Protein AF-D2TXE6-F1 (afdb_monomer)

Radius of gyration: 27.49 Å; Cα contacts (8 Å, |Δi|>4): 160; chains: 1; bounding box: 64×37×92 Å

Secondary structure (DSSP, 8-state):
--TTS---HHHHHHHHHHHHHHT-S----EEEETTEEE-GGGTT--EEEEEEEEEEE-TTS-EEEEEEEEEEEETTT--BHHHHHHT--S-HHHHHHHH---EEE------------------------

Organism: NCBI:txid638

Foldseek 3Di:
DPPVPDDPVVVVVQVVQLCLLQVHPDFDWDDPDPPDTDGVSSPPGDKDWDWAKEWEADPVRDIDIDIDTDAIHNRPQCAGSVCVVVVHHNDVNVVCVVVGDHHYHYPDPPPPPPPPPPPDDPDDDDDDD

Structure (mmCIF, N/CA/C/O backbone):
data_AF-D2TXE6-F1
#
_entry.id   AF-D2TXE6-F1
#
loop_
_atom_site.group_PDB
_atom_site.id
_atom_site.type_symbol
_atom_site.label_atom_id
_atom_site.label_alt_id
_atom_site.label_comp_id
_atom_site.label_asym_id
_atom_site.label_entity_id
_atom_site.label_seq_id
_atom_site.pdbx_PDB_ins_code
_atom_site.Cartn_x
_atom_site.Cartn_y
_atom_site.Cartn_z
_atom_site.occupancy
_atom_site.B_iso_or_equiv
_atom_site.auth_seq_id
_atom_site.auth_comp_id
_atom_site.auth_asym_id
_atom_site.auth_atom_id
_atom_site.pdbx_PDB_model_num
ATOM 1 N N . LYS A 1 1 ? 6.270 17.590 -1.741 1.00 46.28 1 LYS A N 1
ATOM 2 C CA . LYS A 1 1 ? 5.898 18.580 -2.785 1.00 46.28 1 LYS A CA 1
ATOM 3 C C . LYS A 1 1 ? 6.400 18.072 -4.133 1.00 46.28 1 LYS A C 1
ATOM 5 O O . LYS A 1 1 ? 7.386 17.342 -4.132 1.00 46.28 1 LYS A O 1
ATOM 10 N N . LYS A 1 2 ? 5.720 18.373 -5.245 1.00 52.47 2 LYS A N 1
ATOM 11 C CA . LYS A 1 2 ? 6.262 18.125 -6.595 1.00 52.47 2 LYS A CA 1
ATOM 12 C C . LYS A 1 2 ? 7.396 19.124 -6.889 1.00 52.47 2 LYS A C 1
ATOM 14 O O . LYS A 1 2 ? 7.590 20.065 -6.120 1.00 52.47 2 LYS A O 1
ATOM 19 N N . LYS A 1 3 ? 8.153 18.919 -7.978 1.00 54.47 3 LYS A N 1
ATOM 20 C CA . LYS A 1 3 ? 9.256 19.817 -8.391 1.00 54.47 3 LYS A CA 1
ATOM 21 C C . LYS A 1 3 ? 8.806 21.270 -8.637 1.00 54.47 3 LYS A C 1
ATOM 23 O O . LYS A 1 3 ? 9.642 22.158 -8.584 1.00 54.47 3 LYS A O 1
ATOM 28 N N . ASP A 1 4 ? 7.510 21.502 -8.848 1.00 65.50 4 ASP A N 1
ATOM 29 C CA . ASP A 1 4 ? 6.887 22.822 -9.045 1.00 65.50 4 ASP A CA 1
ATOM 30 C C . ASP A 1 4 ? 6.372 23.477 -7.743 1.00 65.50 4 ASP A C 1
ATOM 32 O O . ASP A 1 4 ? 5.754 24.535 -7.780 1.00 65.50 4 ASP A O 1
ATOM 36 N N . GLY A 1 5 ? 6.573 22.846 -6.580 1.00 57.25 5 GLY A N 1
ATOM 37 C CA . GLY A 1 5 ? 6.060 23.339 -5.299 1.00 57.25 5 GLY A CA 1
ATOM 38 C C . GLY A 1 5 ? 4.599 22.982 -4.995 1.00 57.25 5 GLY A C 1
ATOM 39 O O . GLY A 1 5 ? 4.180 23.144 -3.846 1.00 57.25 5 GLY A O 1
ATOM 40 N N . SER A 1 6 ? 3.851 22.413 -5.945 1.00 63.50 6 SER A N 1
ATOM 41 C CA . SER A 1 6 ? 2.470 21.976 -5.740 1.00 63.50 6 SER A CA 1
ATOM 42 C C . SER A 1 6 ? 2.381 20.766 -4.791 1.00 63.50 6 SER A C 1
ATOM 44 O O . SER A 1 6 ? 3.321 19.950 -4.677 1.00 63.50 6 SER A O 1
ATOM 46 N N . PRO A 1 7 ? 1.260 20.628 -4.058 1.00 63.62 7 PRO A N 1
ATOM 47 C CA . PRO A 1 7 ? 0.998 19.454 -3.241 1.00 63.62 7 PRO A CA 1
ATOM 48 C C . PRO A 1 7 ? 1.055 18.187 -4.099 1.00 63.62 7 PRO A C 1
ATOM 50 O O . PRO A 1 7 ? 0.485 18.111 -5.189 1.00 63.62 7 PRO A O 1
ATOM 53 N N . ASN A 1 8 ? 1.746 17.155 -3.608 1.00 74.69 8 ASN A N 1
ATOM 54 C CA . ASN A 1 8 ? 1.697 15.854 -4.264 1.00 74.69 8 ASN A CA 1
ATOM 55 C C . ASN A 1 8 ? 0.359 15.192 -3.916 1.00 74.69 8 ASN A C 1
ATOM 57 O O . ASN A 1 8 ? 0.295 14.404 -2.976 1.00 74.69 8 ASN A O 1
ATOM 61 N N . GLN A 1 9 ? -0.693 15.541 -4.661 1.00 74.81 9 GLN A N 1
ATOM 62 C CA . GLN A 1 9 ? -2.053 15.055 -4.423 1.00 74.81 9 GLN A CA 1
ATOM 63 C C . GLN A 1 9 ? -2.121 13.524 -4.383 1.00 74.81 9 GLN A C 1
ATOM 65 O O . GLN A 1 9 ? -2.844 12.963 -3.570 1.00 74.81 9 GLN A O 1
ATOM 70 N N . TYR A 1 10 ? -1.306 12.847 -5.199 1.00 74.81 10 TYR A N 1
ATOM 71 C CA . TYR A 1 10 ? -1.195 11.390 -5.172 1.00 74.81 10 TYR A CA 1
ATOM 72 C C . TYR A 1 10 ? -0.706 10.879 -3.811 1.00 74.81 10 TYR A C 1
ATOM 74 O O . TYR A 1 10 ? -1.321 10.001 -3.214 1.00 74.81 10 TYR A O 1
ATOM 82 N N . GLY A 1 11 ? 0.370 11.475 -3.289 1.00 78.12 11 GLY A N 1
ATOM 83 C CA . GLY A 1 11 ? 0.906 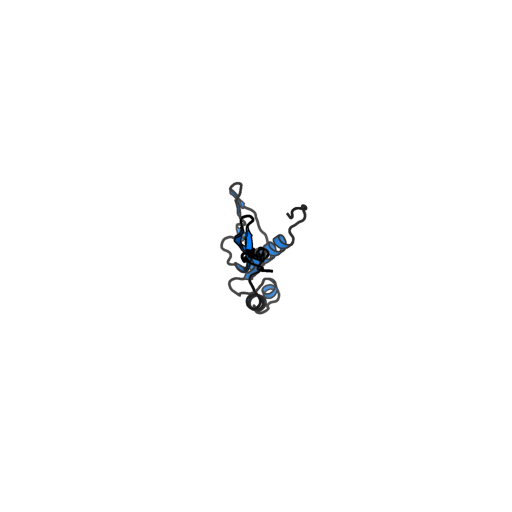11.132 -1.973 1.00 78.12 11 GLY A CA 1
ATOM 84 C C . GLY A 1 11 ? -0.069 11.446 -0.836 1.00 78.12 11 GLY A C 1
ATOM 85 O O . GLY A 1 11 ? -0.227 10.631 0.064 1.00 78.12 11 GLY A O 1
ATOM 86 N N . ILE A 1 12 ? -0.762 12.586 -0.899 1.00 82.56 12 ILE A N 1
ATOM 87 C CA . ILE A 1 12 ? -1.765 12.979 0.105 1.00 82.56 12 ILE A CA 1
ATOM 88 C C . ILE A 1 12 ? -2.934 11.988 0.116 1.00 82.56 12 ILE A C 1
ATOM 90 O O . ILE A 1 12 ? -3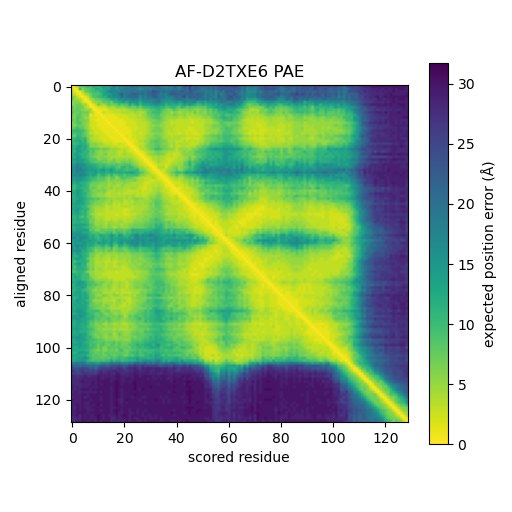.294 11.474 1.173 1.00 82.56 12 ILE A O 1
ATOM 94 N N . ASN A 1 13 ? -3.474 11.654 -1.059 1.00 83.19 13 ASN A N 1
ATOM 95 C CA . ASN A 1 13 ? -4.564 10.687 -1.181 1.00 83.19 13 ASN A CA 1
ATOM 96 C C . ASN A 1 13 ? -4.148 9.303 -0.656 1.00 83.19 13 ASN A C 1
ATOM 98 O O . ASN A 1 13 ? -4.937 8.640 0.014 1.00 83.19 13 ASN A O 1
ATOM 102 N N . MET A 1 14 ? -2.902 8.886 -0.906 1.00 84.62 14 MET A N 1
ATOM 103 C CA . MET A 1 14 ? -2.366 7.626 -0.385 1.00 84.62 14 MET A CA 1
ATOM 104 C C . MET A 1 14 ? -2.295 7.624 1.146 1.00 84.62 14 MET A C 1
ATOM 106 O O . MET A 1 14 ? -2.704 6.656 1.782 1.00 84.62 14 MET A O 1
ATOM 110 N N . ILE A 1 15 ? -1.814 8.716 1.747 1.00 86.12 15 ILE A N 1
ATOM 111 C CA . ILE A 1 15 ? -1.751 8.858 3.206 1.00 86.12 15 ILE A CA 1
ATOM 112 C C . ILE A 1 15 ? -3.158 8.775 3.805 1.00 86.12 15 ILE A C 1
ATOM 114 O O . ILE A 1 15 ? -3.363 8.018 4.749 1.00 86.12 15 ILE A O 1
ATOM 118 N N . HIS A 1 16 ? -4.142 9.466 3.224 1.00 86.06 16 HIS A N 1
ATOM 119 C CA . HIS A 1 16 ? -5.535 9.390 3.678 1.00 86.06 16 HIS A CA 1
ATOM 120 C C . HIS A 1 16 ? -6.116 7.975 3.560 1.00 86.06 16 HIS A C 1
ATOM 122 O O . HIS A 1 16 ? -6.801 7.510 4.470 1.00 86.06 16 HIS A O 1
ATOM 128 N N . ALA A 1 17 ? -5.818 7.260 2.474 1.00 85.62 17 ALA A N 1
ATOM 129 C CA . ALA A 1 17 ? -6.261 5.881 2.308 1.00 85.62 17 ALA A CA 1
ATOM 130 C C . ALA A 1 17 ? -5.645 4.961 3.376 1.00 85.62 17 ALA A C 1
ATOM 132 O O . ALA A 1 17 ? -6.340 4.128 3.953 1.00 85.62 17 ALA A O 1
ATOM 133 N N . ILE A 1 18 ? -4.351 5.123 3.674 1.00 87.50 18 ILE A N 1
ATOM 134 C CA . ILE A 1 18 ? -3.657 4.392 4.746 1.00 87.50 18 ILE A CA 1
ATOM 135 C C . ILE A 1 18 ? -4.272 4.714 6.114 1.00 87.50 18 ILE A C 1
ATOM 137 O O . ILE A 1 18 ? -4.573 3.791 6.867 1.00 87.50 18 ILE A O 1
ATOM 141 N N . MET A 1 19 ? -4.508 5.994 6.408 1.00 89.19 19 MET A N 1
ATOM 142 C CA . MET A 1 19 ? -5.169 6.456 7.631 1.00 89.19 19 MET A CA 1
ATOM 143 C C . MET A 1 19 ? -6.546 5.813 7.809 1.00 89.19 19 MET A C 1
ATOM 145 O O . MET A 1 19 ? -6.816 5.230 8.855 1.00 89.19 19 MET A O 1
ATOM 149 N N . GLY A 1 20 ? -7.387 5.832 6.772 1.00 85.25 20 GLY A N 1
ATOM 150 C CA . GLY A 1 20 ? -8.710 5.210 6.829 1.00 85.25 20 GLY A CA 1
ATOM 151 C C . GLY A 1 20 ? -8.658 3.684 6.958 1.00 85.25 20 GLY A C 1
ATOM 152 O O . GLY A 1 20 ? -9.460 3.099 7.684 1.00 85.25 20 GLY A O 1
ATOM 153 N N . CYS A 1 21 ? -7.689 3.018 6.319 1.00 86.12 21 CYS A N 1
ATOM 154 C CA . CYS A 1 21 ? -7.492 1.573 6.492 1.00 86.12 21 CYS A CA 1
ATOM 155 C C . CYS A 1 21 ? -7.000 1.215 7.904 1.00 86.12 21 CYS A C 1
ATOM 157 O O . CYS A 1 21 ? -7.330 0.146 8.416 1.00 86.12 21 CYS A O 1
ATOM 159 N N . ALA A 1 22 ? -6.223 2.101 8.530 1.00 86.31 22 ALA A N 1
ATOM 160 C CA . ALA A 1 22 ? -5.701 1.954 9.887 1.00 86.31 22 ALA A CA 1
ATOM 161 C C . ALA A 1 22 ? -6.670 2.419 10.986 1.00 86.31 22 ALA A C 1
ATOM 163 O O . ALA A 1 22 ? -6.360 2.237 12.166 1.00 86.31 22 ALA A O 1
ATOM 164 N N . ASP A 1 23 ? -7.810 3.000 10.598 1.00 84.69 23 ASP A N 1
ATOM 165 C CA . ASP A 1 23 ? -8.788 3.627 11.491 1.00 84.69 23 ASP A CA 1
ATOM 166 C C . ASP A 1 23 ? -8.188 4.781 12.318 1.00 84.69 23 ASP A C 1
ATOM 168 O O . ASP A 1 23 ? -8.384 4.904 13.524 1.00 84.69 23 ASP A O 1
ATOM 172 N N . VAL A 1 24 ? -7.379 5.612 11.655 1.00 85.81 24 VAL A N 1
ATOM 173 C CA . VAL A 1 24 ? -6.678 6.756 12.247 1.00 85.81 24 VAL A CA 1
ATOM 174 C C . VAL A 1 24 ? -7.248 8.047 11.666 1.00 85.81 24 VAL A C 1
ATOM 176 O O . VAL A 1 24 ? -7.074 8.329 10.486 1.00 85.81 24 VAL A O 1
ATOM 179 N N . GLY A 1 25 ? -7.913 8.854 12.495 1.00 80.75 25 GLY A N 1
ATOM 180 C CA . GLY A 1 25 ? -8.506 10.128 12.063 1.00 80.75 25 GLY A CA 1
ATOM 181 C C . GLY A 1 25 ? -7.498 11.271 11.899 1.00 80.75 25 GLY A C 1
ATOM 182 O O . GLY A 1 25 ? -7.727 12.191 11.119 1.00 80.75 25 GLY A O 1
ATOM 183 N N . GLN A 1 26 ? -6.366 11.210 12.602 1.00 83.88 26 GLN A N 1
ATOM 184 C CA . GLN A 1 26 ? -5.346 12.256 12.595 1.00 83.88 26 GLN A CA 1
ATOM 185 C C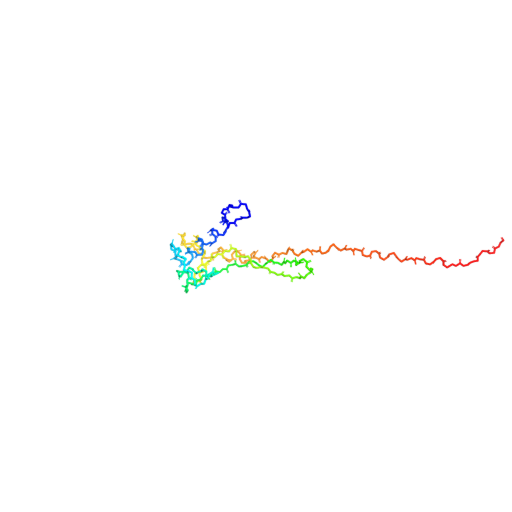 . GLN A 1 26 ? -3.954 11.642 12.741 1.00 83.88 26 GLN A C 1
ATOM 187 O O . GLN A 1 26 ? -3.754 10.736 13.545 1.00 83.88 26 GLN A O 1
ATOM 192 N N . LEU A 1 27 ? -2.989 12.152 11.974 1.00 83.00 27 LEU A N 1
ATOM 193 C CA . LEU A 1 27 ? -1.579 11.801 12.128 1.00 83.00 27 LEU A CA 1
ATOM 194 C C . LEU A 1 27 ? -0.877 12.876 12.940 1.00 83.00 27 LEU A C 1
ATOM 196 O O . LEU A 1 27 ? -0.986 14.064 12.623 1.00 83.00 27 LEU A O 1
ATOM 200 N N . THR A 1 28 ? -0.105 12.461 13.938 1.00 84.44 28 THR A N 1
ATOM 201 C CA . THR A 1 28 ? 0.918 13.327 14.515 1.00 84.44 28 THR A CA 1
ATOM 202 C C . THR A 1 28 ? 2.275 12.952 13.945 1.00 84.44 28 THR A C 1
ATOM 204 O O . THR A 1 28 ? 2.469 11.890 13.357 1.00 84.44 28 THR A O 1
ATOM 207 N N . THR A 1 29 ? 3.231 13.868 14.047 1.00 84.06 29 THR A N 1
ATOM 208 C CA . THR A 1 29 ? 4.612 13.599 13.658 1.00 84.06 29 THR A CA 1
ATOM 209 C C . THR A 1 29 ? 5.477 13.645 14.899 1.00 84.06 29 THR A C 1
ATOM 211 O O . THR A 1 29 ? 5.626 14.695 15.519 1.00 84.06 29 THR A O 1
ATOM 214 N N . LYS A 1 30 ? 6.088 12.512 15.235 1.00 84.38 30 LYS A N 1
ATOM 215 C CA . LYS A 1 30 ? 7.123 12.423 16.260 1.00 84.38 30 LYS A CA 1
ATOM 216 C C . LYS A 1 30 ? 8.474 12.262 15.579 1.00 84.38 30 LYS A C 1
ATOM 218 O O . LYS A 1 30 ? 8.693 11.327 14.813 1.00 84.38 30 LYS A O 1
ATOM 223 N N . MET A 1 31 ? 9.382 13.190 15.845 1.00 85.81 31 MET A N 1
ATOM 224 C CA . MET A 1 31 ? 10.763 13.094 15.385 1.00 85.81 31 MET A CA 1
ATOM 225 C C . MET A 1 31 ? 11.512 12.106 16.286 1.00 85.81 31 MET A C 1
ATOM 227 O O . MET A 1 31 ? 11.557 12.303 17.498 1.00 85.81 31 MET A O 1
ATOM 231 N N . ILE A 1 32 ? 12.058 11.033 15.709 1.00 82.12 32 ILE A N 1
ATOM 232 C CA . ILE A 1 32 ? 12.958 10.113 16.426 1.00 82.12 32 ILE A CA 1
ATOM 233 C C . ILE A 1 32 ? 14.390 10.629 16.317 1.00 82.12 32 ILE A C 1
ATOM 235 O O . ILE A 1 32 ? 15.083 10.710 17.319 1.00 82.12 32 ILE A O 1
ATOM 239 N N . ASN A 1 33 ? 14.792 11.025 15.106 1.00 83.25 33 ASN A N 1
ATOM 240 C CA . ASN A 1 33 ? 16.101 11.584 14.771 1.00 83.25 33 ASN A CA 1
ATOM 241 C C . ASN A 1 33 ? 15.915 12.714 13.745 1.00 83.25 33 ASN A C 1
ATOM 243 O O . ASN A 1 33 ? 14.859 12.797 13.120 1.00 83.25 33 ASN A O 1
ATOM 247 N N . ALA A 1 34 ? 16.951 13.521 13.490 1.00 78.69 34 ALA A N 1
ATOM 248 C CA . ALA A 1 34 ? 16.900 14.661 12.557 1.00 78.69 34 ALA A CA 1
ATOM 249 C C . ALA A 1 34 ? 16.411 14.322 11.128 1.00 78.69 34 ALA A C 1
ATOM 251 O O . ALA A 1 34 ? 15.956 15.202 10.408 1.00 78.69 34 ALA A O 1
ATOM 252 N N . HIS A 1 35 ? 16.483 13.051 10.724 1.00 78.38 35 HIS A N 1
ATOM 253 C CA . HIS A 1 35 ? 16.068 12.573 9.400 1.00 78.38 35 HIS A CA 1
ATOM 254 C C . HIS A 1 35 ? 14.907 11.571 9.451 1.00 78.38 35 HIS A C 1
ATOM 256 O O . HIS A 1 35 ? 14.523 11.015 8.423 1.00 78.38 35 HIS A O 1
ATOM 262 N N . THR A 1 36 ? 14.362 11.286 10.636 1.00 78.81 36 THR A N 1
ATOM 263 C CA . THR A 1 36 ? 13.372 10.222 10.818 1.00 78.81 36 THR A CA 1
ATOM 264 C C . THR A 1 36 ? 12.197 10.733 11.623 1.00 78.81 36 THR A C 1
ATOM 266 O O . THR A 1 36 ? 12.275 10.950 12.833 1.00 78.81 36 THR A O 1
ATOM 269 N N . HIS A 1 37 ? 11.085 10.871 10.919 1.00 82.12 37 HIS A N 1
ATOM 270 C CA . HIS A 1 37 ? 9.792 11.220 11.468 1.00 82.12 37 HIS A CA 1
ATOM 271 C C . HIS A 1 37 ? 8.905 9.983 11.427 1.00 82.12 37 HIS A C 1
ATOM 273 O O . HIS A 1 37 ? 8.864 9.283 10.416 1.00 82.12 37 HIS A O 1
ATOM 279 N N . ILE A 1 38 ? 8.200 9.718 12.520 1.00 85.06 38 ILE A N 1
ATOM 280 C CA . ILE A 1 38 ? 7.206 8.651 12.593 1.00 85.06 38 ILE A CA 1
ATOM 281 C C . ILE A 1 38 ? 5.832 9.236 12.885 1.00 85.06 38 ILE A C 1
ATOM 283 O O . ILE A 1 38 ? 5.715 10.250 13.574 1.00 85.06 38 ILE A O 1
ATOM 287 N N . ALA A 1 39 ? 4.801 8.553 12.399 1.00 86.19 39 ALA A N 1
ATOM 288 C CA . ALA A 1 39 ? 3.442 8.739 12.877 1.00 86.19 39 ALA A CA 1
ATOM 289 C C . ALA A 1 39 ? 3.146 7.640 13.909 1.00 86.19 39 ALA A C 1
ATOM 291 O O . ALA A 1 39 ? 2.952 6.481 13.519 1.00 86.19 39 ALA A O 1
ATOM 292 N N . PRO A 1 40 ? 3.180 7.946 15.218 1.00 84.12 40 PRO A N 1
ATOM 293 C CA . PRO A 1 40 ? 3.003 6.933 16.252 1.00 84.12 40 PRO A CA 1
ATOM 294 C C . PRO A 1 40 ? 1.649 6.218 16.140 1.00 84.12 40 PRO A C 1
ATOM 296 O O . PRO A 1 40 ? 1.577 5.026 16.420 1.00 84.12 40 PRO A O 1
ATOM 299 N N . GLU A 1 41 ? 0.609 6.881 15.634 1.00 86.81 41 GLU A N 1
ATOM 300 C CA . GLU A 1 41 ? -0.742 6.324 15.474 1.00 86.81 41 GLU A CA 1
ATOM 301 C C . GLU A 1 41 ? -0.820 5.190 14.444 1.00 86.81 41 GLU A C 1
ATOM 303 O O . GLU A 1 41 ? -1.687 4.319 14.539 1.00 86.81 41 GLU A O 1
ATOM 308 N N . LEU A 1 42 ? 0.090 5.182 13.466 1.00 84.56 42 LEU A N 1
ATOM 309 C CA . LEU A 1 42 ? 0.204 4.104 12.481 1.00 84.56 42 LEU A CA 1
ATOM 310 C C . LEU A 1 42 ? 1.092 2.957 12.975 1.00 84.56 42 LEU A C 1
ATOM 312 O O . LEU A 1 42 ? 1.123 1.888 12.363 1.00 84.56 42 LEU A O 1
ATOM 316 N N . THR A 1 43 ? 1.803 3.146 14.088 1.00 83.19 43 THR A N 1
ATOM 317 C CA . THR A 1 43 ? 2.649 2.098 14.666 1.00 83.19 43 THR A CA 1
ATOM 318 C C . THR A 1 43 ? 1.768 0.956 15.167 1.00 83.19 43 THR A C 1
ATOM 320 O O . THR A 1 43 ? 0.730 1.181 15.784 1.00 83.19 43 THR A O 1
ATOM 323 N N . ASN A 1 44 ? 2.173 -0.286 14.894 1.00 83.88 44 ASN A N 1
ATOM 324 C CA . ASN A 1 44 ? 1.416 -1.504 15.214 1.00 83.88 44 ASN A CA 1
ATOM 325 C C . ASN A 1 44 ? 0.044 -1.639 14.522 1.00 83.88 44 ASN A C 1
ATOM 327 O O . ASN A 1 44 ? -0.702 -2.573 14.827 1.00 83.88 44 ASN A O 1
ATOM 331 N N . LYS A 1 45 ? -0.300 -0.775 13.557 1.00 86.75 45 LYS A N 1
ATOM 332 C CA . LYS A 1 45 ? -1.494 -0.967 12.724 1.00 86.75 45 LYS A CA 1
ATOM 333 C C . LYS A 1 45 ? -1.186 -1.923 11.576 1.00 86.75 45 LYS A C 1
ATOM 335 O O . LYS A 1 45 ? -0.192 -1.777 10.871 1.00 86.75 45 LYS A O 1
ATOM 340 N N . ARG A 1 46 ? -2.058 -2.915 11.374 1.00 87.31 46 ARG A N 1
ATOM 341 C CA . ARG A 1 46 ? -1.958 -3.846 10.242 1.00 87.31 46 ARG A CA 1
ATOM 342 C C . ARG A 1 46 ? -2.686 -3.269 9.034 1.00 87.31 46 ARG A C 1
ATOM 344 O O . ARG A 1 46 ? -3.913 -3.212 9.021 1.00 87.31 46 ARG A O 1
ATOM 351 N N . ILE A 1 47 ? -1.922 -2.890 8.019 1.00 89.81 47 ILE A N 1
ATOM 352 C CA . ILE A 1 47 ? -2.424 -2.375 6.743 1.00 89.81 47 ILE A CA 1
ATOM 353 C C . ILE A 1 47 ? -1.921 -3.292 5.630 1.00 89.81 47 ILE A C 1
ATOM 355 O O . ILE A 1 47 ? -0.768 -3.720 5.645 1.00 89.81 47 ILE A O 1
ATOM 359 N N . GLY A 1 48 ? -2.790 -3.600 4.675 1.00 90.62 48 GLY A N 1
ATOM 360 C CA . GLY A 1 48 ? -2.422 -4.280 3.444 1.00 90.62 48 GLY A CA 1
ATOM 361 C C . GLY A 1 48 ? -2.114 -3.277 2.338 1.00 90.62 48 GLY A C 1
ATOM 362 O O . GLY A 1 48 ? -2.761 -2.234 2.246 1.00 90.62 48 GLY A O 1
ATOM 363 N N . LEU A 1 49 ? -1.132 -3.587 1.493 1.00 91.56 49 LEU A N 1
ATOM 364 C CA . LEU A 1 49 ? -0.752 -2.760 0.349 1.00 91.56 49 LEU A CA 1
ATOM 365 C C . LEU A 1 49 ? -0.745 -3.601 -0.925 1.00 91.56 49 LEU A C 1
ATOM 367 O O . LEU A 1 49 ? -0.258 -4.731 -0.928 1.00 91.56 49 LEU A O 1
ATOM 371 N N . VAL A 1 50 ? -1.248 -3.026 -2.014 1.00 90.31 50 VAL A N 1
ATOM 372 C CA . VAL A 1 50 ? -1.079 -3.568 -3.366 1.00 90.31 50 VAL A CA 1
ATOM 373 C C . VAL A 1 50 ? 0.062 -2.818 -4.034 1.00 90.31 50 VAL A C 1
ATOM 375 O O . VAL A 1 50 ? 0.001 -1.595 -4.179 1.00 90.31 50 VAL A O 1
ATOM 378 N N . LEU A 1 51 ? 1.095 -3.554 -4.438 1.00 92.00 51 LEU A N 1
ATOM 379 C CA . LEU A 1 51 ? 2.307 -3.010 -5.044 1.00 92.00 51 LEU A CA 1
ATOM 380 C C . LEU A 1 51 ? 2.397 -3.428 -6.508 1.00 92.00 51 LEU A C 1
ATOM 382 O O . LEU A 1 51 ? 2.197 -4.595 -6.822 1.00 92.00 51 LEU A O 1
ATOM 386 N N . GLN A 1 52 ? 2.754 -2.499 -7.387 1.00 92.38 52 GLN A N 1
ATOM 387 C CA . GLN A 1 52 ? 3.103 -2.791 -8.774 1.00 92.38 52 GLN A CA 1
ATOM 388 C C . GLN A 1 52 ? 4.616 -2.709 -8.940 1.00 92.38 52 GLN A C 1
ATOM 390 O O . GLN A 1 52 ? 5.224 -1.709 -8.555 1.00 92.38 52 GLN A O 1
ATOM 395 N N . LYS A 1 53 ? 5.232 -3.746 -9.509 1.00 92.69 53 LYS A N 1
ATOM 396 C CA . LYS A 1 53 ? 6.655 -3.713 -9.844 1.00 92.69 53 LYS A CA 1
ATOM 397 C C . LYS A 1 53 ? 6.839 -2.984 -11.171 1.00 92.69 53 LYS A C 1
ATOM 399 O O . LYS A 1 53 ? 6.167 -3.288 -12.152 1.00 92.69 53 LYS A O 1
ATOM 404 N N . THR A 1 54 ? 7.777 -2.053 -11.203 1.00 91.25 54 THR A N 1
ATOM 405 C CA . THR A 1 54 ? 8.190 -1.341 -12.411 1.00 91.25 54 THR A CA 1
ATOM 406 C C . THR A 1 54 ? 9.648 -1.686 -12.693 1.00 91.25 54 THR A C 1
ATOM 408 O O . THR A 1 54 ? 10.527 -1.360 -11.894 1.00 91.25 54 THR A O 1
ATOM 411 N N . LEU A 1 55 ? 9.912 -2.374 -13.801 1.00 91.12 55 LEU A N 1
ATOM 412 C CA . LEU A 1 55 ? 11.248 -2.705 -14.293 1.00 91.12 55 LEU A CA 1
ATOM 413 C C . LEU A 1 55 ? 11.822 -1.490 -15.021 1.00 91.12 55 LEU A C 1
ATOM 415 O O . LEU A 1 55 ? 11.153 -0.897 -15.858 1.00 91.12 55 LEU A O 1
ATOM 419 N N . LYS A 1 56 ? 13.055 -1.105 -14.703 1.00 90.25 56 LYS A N 1
ATOM 420 C CA . LYS A 1 56 ? 13.717 0.083 -15.256 1.00 90.25 56 LYS A CA 1
ATOM 421 C C . LYS A 1 56 ? 15.146 -0.252 -15.653 1.00 90.25 56 LYS A C 1
ATOM 423 O O . LYS A 1 56 ? 15.753 -1.170 -15.104 1.00 90.25 56 LYS A O 1
ATOM 428 N N . THR A 1 57 ? 15.713 0.548 -16.546 1.00 88.44 57 THR A N 1
ATOM 429 C CA . THR A 1 57 ? 17.147 0.506 -16.859 1.00 88.44 57 THR A CA 1
ATOM 430 C C . THR A 1 57 ? 17.828 1.702 -16.207 1.00 88.44 57 THR A C 1
ATOM 432 O O . THR A 1 57 ? 17.398 2.845 -16.374 1.00 8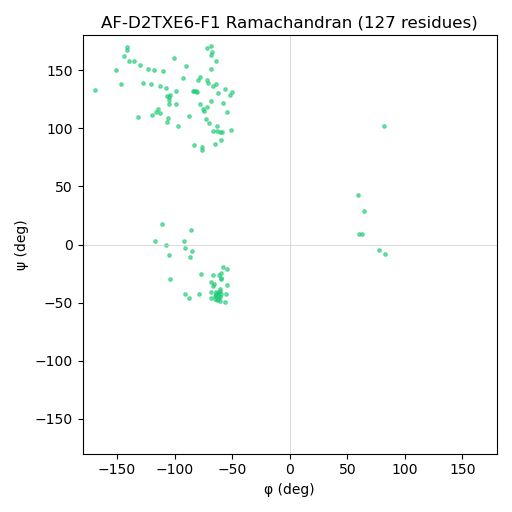8.44 57 THR A O 1
ATOM 435 N N . LYS A 1 58 ? 18.882 1.450 -15.433 1.00 84.06 58 LYS A N 1
ATOM 436 C CA . LYS A 1 58 ? 19.747 2.494 -14.877 1.00 84.06 58 LYS A CA 1
ATOM 437 C C . LYS A 1 58 ? 20.542 3.174 -15.995 1.00 84.06 58 LYS A C 1
ATOM 439 O O . LYS A 1 58 ? 20.711 2.635 -17.084 1.00 84.06 58 LYS A O 1
ATOM 444 N N . THR A 1 59 ? 21.095 4.347 -15.703 1.00 80.44 59 THR A N 1
ATOM 445 C CA . THR A 1 59 ? 21.960 5.090 -16.637 1.00 80.44 59 THR A CA 1
ATOM 446 C C . THR A 1 59 ? 23.210 4.313 -17.056 1.00 80.44 59 THR A C 1
ATOM 448 O O . THR A 1 59 ? 23.720 4.539 -18.144 1.00 80.44 59 THR A O 1
ATOM 451 N N . ASN A 1 60 ? 23.668 3.363 -16.235 1.00 82.06 60 ASN A N 1
ATOM 452 C CA . ASN A 1 60 ? 24.785 2.463 -16.534 1.00 82.06 60 ASN A CA 1
ATOM 453 C C . ASN A 1 60 ? 24.377 1.201 -17.327 1.00 82.06 60 ASN A C 1
ATOM 455 O O . ASN A 1 60 ? 25.140 0.241 -17.369 1.00 82.06 60 ASN A O 1
ATOM 459 N N . GLY A 1 61 ? 23.162 1.156 -17.883 1.00 78.94 61 GLY A N 1
ATOM 460 C CA . GLY A 1 61 ? 22.652 0.016 -18.651 1.00 78.94 61 GLY A CA 1
ATOM 461 C C . GLY A 1 61 ? 22.179 -1.175 -17.810 1.00 78.94 61 GLY A C 1
ATOM 462 O O . GLY A 1 61 ? 21.623 -2.118 -18.361 1.00 78.94 61 GLY A O 1
ATOM 463 N N . GLN A 1 62 ? 22.342 -1.143 -16.483 1.00 83.69 62 GLN A N 1
ATOM 464 C CA . GLN A 1 62 ? 21.921 -2.243 -15.614 1.00 83.69 62 GLN A CA 1
ATOM 465 C C . GLN A 1 62 ? 20.412 -2.245 -15.371 1.00 83.69 62 GLN A C 1
ATOM 467 O O . GLN A 1 62 ? 19.787 -1.197 -15.184 1.00 83.69 62 GLN A O 1
ATOM 472 N N . ASN A 1 63 ? 19.835 -3.439 -15.279 1.00 87.31 63 ASN A N 1
ATOM 473 C CA . ASN A 1 63 ? 18.435 -3.603 -14.908 1.00 87.31 63 ASN A CA 1
ATOM 474 C C . ASN A 1 63 ? 18.227 -3.271 -13.422 1.00 87.31 63 ASN A C 1
ATOM 476 O O . ASN A 1 63 ? 19.023 -3.627 -12.554 1.00 87.31 63 ASN A O 1
ATOM 480 N N . THR A 1 64 ? 17.132 -2.585 -13.122 1.00 91.56 64 THR A N 1
ATOM 481 C CA . THR A 1 64 ? 16.677 -2.275 -11.766 1.00 91.56 64 THR A CA 1
ATOM 482 C C . THR A 1 64 ? 15.160 -2.388 -11.703 1.00 91.56 64 THR A C 1
ATOM 484 O O . THR A 1 64 ? 14.492 -2.510 -12.728 1.00 91.56 64 THR A O 1
ATOM 487 N N . TYR A 1 65 ? 14.591 -2.343 -10.506 1.00 91.31 65 TYR A N 1
ATOM 488 C CA . TYR A 1 65 ? 13.145 -2.270 -10.337 1.00 91.31 65 TYR A CA 1
ATOM 489 C C . TYR A 1 65 ? 12.773 -1.303 -9.212 1.00 91.31 65 TYR A C 1
ATOM 491 O O . TYR A 1 65 ? 13.589 -1.011 -8.338 1.00 91.31 65 TYR A O 1
ATOM 499 N N . SER A 1 66 ? 11.545 -0.797 -9.252 1.00 89.75 66 SER A N 1
ATOM 500 C CA . SER A 1 66 ? 10.908 -0.052 -8.165 1.00 89.75 66 SER A CA 1
ATOM 501 C C . SER A 1 66 ? 9.521 -0.621 -7.889 1.00 89.75 66 SER A C 1
ATOM 503 O O . SER A 1 66 ? 8.907 -1.193 -8.785 1.00 89.75 66 SER A O 1
ATOM 505 N N . PHE A 1 67 ? 9.028 -0.457 -6.664 1.00 91.00 67 PHE A N 1
ATOM 506 C CA . PHE A 1 67 ? 7.647 -0.784 -6.321 1.00 91.00 67 PHE A CA 1
ATOM 507 C C . PHE A 1 67 ? 6.841 0.492 -6.145 1.00 91.00 67 PHE A C 1
ATOM 509 O O . PHE A 1 67 ? 7.223 1.373 -5.376 1.00 91.00 67 PHE A O 1
ATOM 516 N N . ASP A 1 68 ? 5.713 0.556 -6.837 1.00 86.62 68 ASP A N 1
ATOM 517 C CA . ASP A 1 68 ? 4.748 1.635 -6.729 1.00 86.62 68 ASP A CA 1
ATOM 518 C C . ASP A 1 68 ? 3.541 1.139 -5.930 1.00 86.62 68 ASP A C 1
ATOM 520 O O . ASP A 1 68 ? 2.926 0.123 -6.266 1.00 86.62 68 ASP A O 1
ATOM 524 N N . ILE A 1 69 ? 3.199 1.843 -4.849 1.00 88.69 69 ILE A N 1
ATOM 525 C CA . ILE A 1 69 ? 1.993 1.545 -4.071 1.00 88.69 69 ILE A CA 1
ATOM 526 C C . ILE A 1 69 ? 0.797 1.981 -4.909 1.00 88.69 69 ILE A C 1
ATOM 528 O O . ILE A 1 69 ? 0.670 3.167 -5.212 1.00 88.69 69 ILE A O 1
ATOM 532 N N . LEU A 1 70 ? -0.070 1.039 -5.276 1.00 86.81 70 LEU A N 1
ATOM 533 C CA . LEU A 1 70 ? -1.294 1.328 -6.019 1.00 86.81 70 LEU A CA 1
ATOM 534 C C . LEU A 1 70 ? -2.479 1.595 -5.098 1.00 86.81 70 LEU A C 1
ATOM 536 O O . LEU A 1 70 ? -3.286 2.471 -5.392 1.00 86.81 70 LEU A O 1
ATOM 540 N N . LEU A 1 71 ? -2.618 0.799 -4.038 1.00 88.81 71 LEU A N 1
ATOM 541 C CA . LEU A 1 71 ? -3.791 0.794 -3.165 1.00 88.81 71 LEU A CA 1
ATOM 542 C C . LEU A 1 71 ? -3.386 0.374 -1.751 1.00 88.81 71 LEU A C 1
ATOM 544 O O . LEU A 1 71 ? -2.498 -0.468 -1.587 1.00 88.81 71 LEU A O 1
ATOM 548 N N . SER A 1 72 ? -4.103 0.880 -0.753 1.00 90.19 72 SER A N 1
ATOM 549 C CA . SER A 1 72 ? -4.106 0.347 0.609 1.00 90.19 72 SER A CA 1
ATOM 550 C C . SER A 1 72 ? -5.450 -0.310 0.932 1.00 90.19 72 SER A C 1
ATOM 552 O O . SER A 1 72 ? -6.495 0.074 0.400 1.00 90.19 72 SER A O 1
ATOM 554 N N . PHE A 1 73 ? -5.415 -1.331 1.786 1.00 90.94 73 PHE A N 1
ATOM 555 C CA . PHE A 1 73 ? -6.590 -2.070 2.235 1.00 90.94 73 PHE A CA 1
ATOM 556 C C . PHE A 1 73 ? -6.470 -2.489 3.700 1.00 90.94 73 PHE A C 1
ATOM 558 O O . PHE A 1 73 ? -5.386 -2.525 4.289 1.00 90.94 73 PHE A O 1
ATOM 565 N N . VAL A 1 74 ? -7.604 -2.829 4.301 1.00 88.75 74 VAL A N 1
ATOM 566 C CA . VAL A 1 74 ? -7.687 -3.321 5.674 1.00 88.75 74 VAL A CA 1
ATOM 567 C C . VAL A 1 74 ? -7.189 -4.761 5.711 1.00 88.75 74 VAL A C 1
ATOM 569 O O . VAL A 1 74 ? -7.804 -5.653 5.134 1.00 88.75 74 VAL A O 1
ATOM 572 N N . ALA A 1 75 ? -6.079 -5.013 6.409 1.00 87.81 75 ALA A N 1
ATOM 573 C CA . ALA A 1 75 ? -5.407 -6.316 6.372 1.00 87.81 75 ALA A CA 1
ATOM 574 C C . ALA A 1 75 ? -6.288 -7.491 6.842 1.00 87.81 75 ALA A C 1
ATOM 576 O O . ALA A 1 75 ? -6.084 -8.616 6.401 1.00 87.81 75 ALA A O 1
ATOM 577 N N . GLN A 1 76 ? -7.251 -7.234 7.732 1.00 86.31 76 GLN A N 1
ATOM 578 C CA . GLN A 1 76 ? -8.131 -8.264 8.294 1.00 86.31 76 GLN A CA 1
ATOM 579 C C . GLN A 1 76 ? -9.259 -8.666 7.337 1.00 86.31 76 GLN A C 1
ATOM 581 O O . GLN A 1 76 ? -9.549 -9.848 7.208 1.00 86.31 76 GLN A O 1
ATOM 586 N N . THR A 1 77 ? -9.884 -7.696 6.662 1.00 87.56 77 THR A N 1
ATOM 587 C CA . THR A 1 77 ? -11.077 -7.934 5.829 1.00 87.56 77 THR A CA 1
ATOM 588 C C . THR A 1 77 ? -10.789 -7.920 4.332 1.00 87.56 77 THR A C 1
ATOM 590 O O . THR A 1 77 ? -11.669 -8.243 3.544 1.00 87.56 77 THR A O 1
ATOM 593 N N . ARG A 1 78 ? -9.573 -7.528 3.924 1.00 87.94 78 ARG A N 1
ATOM 594 C CA . ARG A 1 78 ? -9.166 -7.300 2.523 1.00 87.94 78 ARG A CA 1
ATOM 595 C C . ARG A 1 78 ? -9.974 -6.220 1.794 1.00 87.94 78 ARG A C 1
ATOM 597 O O . ARG A 1 78 ? -9.795 -6.039 0.595 1.00 87.94 78 ARG A O 1
ATOM 604 N N . GLN A 1 79 ? -10.814 -5.473 2.507 1.00 87.94 79 GLN A N 1
ATOM 605 C CA . GLN A 1 79 ? -11.598 -4.380 1.942 1.00 87.94 79 GLN A CA 1
ATOM 606 C C . GLN A 1 79 ? -10.735 -3.132 1.789 1.00 87.94 79 GLN A C 1
ATOM 608 O O . GLN A 1 79 ? -9.925 -2.792 2.659 1.00 87.94 79 GLN A O 1
ATOM 613 N N . THR A 1 80 ? -10.947 -2.406 0.703 1.00 88.31 80 THR A N 1
ATOM 614 C CA . THR A 1 80 ? -10.484 -1.023 0.581 1.00 88.31 80 THR A CA 1
ATOM 615 C C . THR A 1 80 ? -11.248 -0.111 1.544 1.00 88.31 80 THR A C 1
ATOM 617 O O . THR A 1 80 ? -12.305 -0.468 2.069 1.00 88.31 80 THR A O 1
ATOM 620 N N . LEU A 1 81 ? -10.733 1.103 1.761 1.00 84.50 81 LEU A N 1
ATOM 621 C CA . LEU A 1 81 ? -11.440 2.114 2.550 1.00 84.50 81 LEU A CA 1
ATOM 622 C C . LEU A 1 81 ? -12.851 2.381 2.001 1.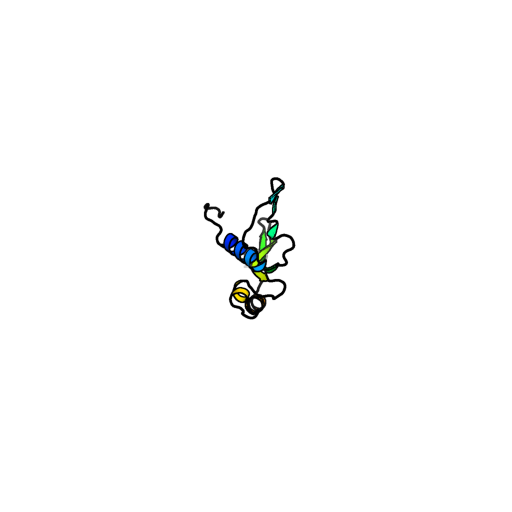00 84.50 81 LEU A C 1
ATOM 624 O O . LEU A 1 81 ? -13.801 2.462 2.771 1.00 84.50 81 LEU A O 1
ATOM 628 N N . GLU A 1 82 ? -12.998 2.475 0.678 1.00 86.38 82 GLU A N 1
ATOM 629 C CA . GLU A 1 82 ? -14.292 2.735 0.044 1.00 86.38 82 GLU A CA 1
ATOM 630 C C . GLU A 1 82 ? -15.291 1.591 0.277 1.00 86.38 82 GLU A C 1
ATOM 632 O O . GLU A 1 82 ? -16.440 1.845 0.636 1.00 86.38 82 GLU A O 1
ATOM 637 N N . GLU A 1 83 ? -14.853 0.336 0.140 1.00 89.25 83 GLU A N 1
ATOM 638 C CA . GLU A 1 83 ? -15.694 -0.837 0.413 1.00 89.25 83 GLU A CA 1
ATOM 639 C C . GLU A 1 83 ? -16.094 -0.914 1.884 1.00 89.25 83 GLU A C 1
ATOM 641 O O . GLU A 1 83 ? -17.262 -1.154 2.181 1.00 89.25 83 GLU A O 1
ATOM 646 N N . LYS A 1 84 ? -15.161 -0.643 2.805 1.00 86.88 84 LYS A N 1
ATOM 647 C CA . LYS A 1 84 ? -15.455 -0.605 4.243 1.00 86.88 84 LYS A CA 1
ATOM 648 C C . LYS A 1 84 ? -16.487 0.476 4.574 1.00 86.88 84 LYS A C 1
ATOM 650 O O . LYS A 1 84 ? -17.417 0.202 5.324 1.00 86.88 84 LYS A O 1
ATOM 655 N N . LEU A 1 85 ? -16.353 1.679 4.007 1.00 85.69 85 LEU A N 1
ATOM 656 C CA . LEU A 1 85 ? -17.294 2.785 4.231 1.00 85.69 85 LEU A CA 1
ATOM 657 C C . LEU A 1 85 ? -18.691 2.496 3.664 1.00 85.69 85 LEU A C 1
ATOM 659 O O . LEU A 1 85 ? -19.684 2.920 4.248 1.00 85.69 85 LEU A O 1
ATOM 663 N N . LYS A 1 86 ? -18.774 1.775 2.540 1.00 88.06 86 LYS A N 1
ATOM 664 C CA . LYS A 1 86 ? -20.038 1.411 1.880 1.00 88.06 86 LYS A CA 1
ATOM 665 C C . LYS A 1 86 ? -20.621 0.071 2.352 1.00 88.06 86 LYS A C 1
ATOM 667 O O . LYS A 1 86 ? -21.688 -0.309 1.882 1.00 88.06 86 LYS A O 1
ATOM 672 N N . GLY A 1 87 ? -19.933 -0.655 3.236 1.00 86.69 87 GLY A N 1
ATOM 673 C CA . GLY A 1 87 ? -20.342 -1.993 3.678 1.00 86.69 87 GLY A CA 1
ATOM 674 C C . GLY A 1 87 ? -20.326 -3.050 2.565 1.00 86.69 87 GLY A C 1
ATOM 675 O O . GLY A 1 87 ? -21.118 -3.986 2.601 1.00 86.69 87 GLY A O 1
ATOM 676 N N . LEU A 1 88 ? -19.460 -2.893 1.560 1.00 90.06 88 LEU A N 1
ATOM 677 C CA . LEU A 1 88 ? -19.369 -3.777 0.394 1.00 90.06 88 LEU A CA 1
ATOM 678 C C . LEU A 1 88 ? -18.378 -4.933 0.620 1.00 90.06 88 LEU A C 1
ATOM 680 O O . LEU A 1 88 ? -17.428 -4.782 1.393 1.00 90.06 88 LEU A O 1
ATOM 684 N N . PRO A 1 89 ? -18.548 -6.081 -0.062 1.00 88.81 89 PRO A N 1
ATOM 685 C CA . PRO A 1 89 ? -17.567 -7.165 -0.031 1.00 88.81 89 PRO A CA 1
ATOM 686 C C . PRO A 1 89 ? -16.214 -6.738 -0.642 1.00 88.81 89 PRO A C 1
ATOM 688 O O . PRO A 1 89 ? -16.175 -5.792 -1.428 1.00 88.81 89 PRO A O 1
ATOM 691 N N . PRO A 1 90 ? -15.102 -7.416 -0.296 1.00 89.00 90 PRO A N 1
ATOM 692 C CA . PRO A 1 90 ? -13.763 -7.099 -0.797 1.00 89.00 90 PRO A CA 1
ATOM 693 C C . PRO A 1 90 ? -13.568 -7.595 -2.239 1.00 89.00 90 PRO A C 1
ATOM 695 O O . PRO A 1 90 ? -12.980 -8.643 -2.469 1.00 89.00 90 PRO A O 1
ATOM 698 N N . GLU A 1 91 ? -14.041 -6.847 -3.230 1.00 90.94 91 GLU A N 1
ATOM 699 C CA . GLU A 1 91 ? -13.906 -7.208 -4.647 1.00 90.94 91 GLU A CA 1
ATOM 700 C C . GLU A 1 91 ? -12.833 -6.395 -5.373 1.00 90.94 91 GLU A C 1
ATOM 702 O O . GLU A 1 91 ? -12.233 -6.867 -6.342 1.00 90.94 91 GLU A O 1
ATOM 707 N N . ILE A 1 92 ? -12.590 -5.153 -4.948 1.00 88.38 92 ILE A N 1
ATOM 708 C CA . ILE A 1 92 ? -11.681 -4.225 -5.630 1.00 88.38 92 ILE A CA 1
ATOM 709 C C . ILE A 1 92 ? -10.257 -4.776 -5.630 1.00 88.38 92 ILE A C 1
ATOM 711 O O . ILE A 1 92 ? -9.572 -4.700 -6.653 1.00 88.38 92 ILE A O 1
ATOM 715 N N . ILE A 1 93 ? -9.814 -5.351 -4.509 1.00 88.94 93 ILE A N 1
ATOM 716 C CA . ILE A 1 93 ? -8.472 -5.926 -4.393 1.00 88.94 93 ILE A CA 1
ATOM 717 C C . ILE A 1 93 ? -8.309 -7.124 -5.320 1.00 88.94 93 ILE A C 1
ATOM 719 O O . ILE A 1 93 ? -7.332 -7.166 -6.066 1.00 88.94 93 ILE A O 1
ATOM 723 N N . ASP A 1 94 ? -9.271 -8.043 -5.346 1.00 87.44 94 ASP A N 1
ATOM 724 C CA . ASP A 1 94 ? -9.178 -9.244 -6.177 1.00 87.44 94 ASP A CA 1
ATOM 725 C C . ASP A 1 94 ? -9.264 -8.897 -7.673 1.00 87.44 94 ASP A C 1
ATOM 727 O O . ASP A 1 94 ? -8.447 -9.364 -8.472 1.00 87.44 94 ASP A O 1
ATOM 731 N N . LYS A 1 95 ? -10.148 -7.962 -8.056 1.00 89.31 95 LYS A N 1
ATOM 732 C CA . LYS A 1 95 ? -10.205 -7.410 -9.423 1.00 89.31 95 LYS A CA 1
ATOM 733 C C . LYS A 1 95 ? -8.900 -6.725 -9.816 1.00 89.31 95 LYS A C 1
ATOM 735 O O . LYS A 1 95 ? -8.467 -6.834 -10.966 1.00 89.31 95 LYS A O 1
ATOM 740 N N . LYS A 1 96 ? -8.271 -5.991 -8.891 1.00 88.69 96 LYS A N 1
ATOM 741 C CA . LYS A 1 96 ? -6.991 -5.333 -9.160 1.00 88.69 96 LYS A CA 1
ATOM 742 C C . LYS A 1 96 ? -5.883 -6.359 -9.325 1.00 88.69 96 LYS A C 1
ATOM 744 O O . LYS A 1 96 ? -5.131 -6.244 -10.283 1.00 88.69 96 LYS A O 1
ATOM 749 N N . PHE A 1 97 ? -5.809 -7.344 -8.435 1.00 85.75 97 PHE A N 1
ATOM 750 C CA . PHE A 1 97 ? -4.794 -8.390 -8.454 1.00 85.75 97 PHE A CA 1
ATOM 751 C C . PHE A 1 97 ? -4.844 -9.199 -9.754 1.00 85.75 97 PHE A C 1
ATOM 753 O O . PHE A 1 97 ? -3.814 -9.394 -10.386 1.00 85.75 97 PHE A O 1
ATOM 760 N N . ALA A 1 98 ? -6.044 -9.548 -10.228 1.00 88.38 98 ALA A N 1
ATOM 761 C CA . ALA A 1 98 ? -6.231 -10.262 -11.493 1.00 88.38 98 ALA A CA 1
ATOM 762 C C . ALA A 1 98 ? -5.717 -9.499 -12.730 1.00 88.38 98 ALA A C 1
ATOM 764 O O . ALA A 1 98 ? -5.388 -10.106 -13.746 1.00 88.38 98 ALA A O 1
ATOM 765 N N . ARG A 1 99 ? -5.660 -8.163 -12.669 1.00 87.19 99 ARG A N 1
ATOM 766 C CA . ARG A 1 99 ? -5.215 -7.296 -13.778 1.00 87.19 99 ARG A CA 1
ATOM 767 C C . ARG A 1 99 ? -3.840 -6.684 -13.532 1.00 87.19 99 ARG A C 1
ATOM 769 O O . ARG A 1 99 ? -3.369 -5.893 -14.349 1.00 87.19 99 ARG A O 1
ATOM 776 N N . LEU A 1 100 ? -3.231 -6.979 -12.389 1.00 89.00 100 LEU A N 1
ATOM 777 C CA . LEU A 1 100 ? -1.969 -6.391 -11.992 1.00 89.00 100 LEU A CA 1
ATOM 778 C C . LEU A 1 100 ? -0.855 -7.039 -12.806 1.00 89.00 100 LEU A C 1
ATOM 780 O O . LEU A 1 100 ? -0.614 -8.237 -12.707 1.00 89.00 100 LEU A O 1
ATOM 784 N N . GLN A 1 101 ? -0.182 -6.231 -13.611 1.00 88.88 101 GLN A N 1
ATOM 785 C CA . GLN A 1 101 ? 0.992 -6.646 -14.365 1.00 88.88 101 GLN A CA 1
ATOM 786 C C . GLN A 1 101 ? 2.162 -5.745 -14.011 1.00 88.88 101 GLN A C 1
ATOM 788 O O . GLN A 1 101 ? 1.978 -4.568 -13.677 1.00 88.88 101 GLN A O 1
ATOM 793 N N . ASP A 1 102 ? 3.361 -6.300 -14.105 1.00 89.38 102 ASP A N 1
ATOM 794 C CA . ASP A 1 102 ? 4.583 -5.528 -13.973 1.00 89.38 102 ASP A CA 1
ATOM 795 C C . ASP A 1 102 ? 4.670 -4.519 -15.123 1.00 89.38 102 ASP A C 1
ATOM 797 O O . ASP A 1 102 ? 4.358 -4.826 -16.275 1.00 89.38 102 ASP A O 1
ATOM 801 N N . LYS A 1 103 ? 5.087 -3.295 -14.809 1.00 88.44 103 LYS A N 1
ATOM 802 C CA . LYS A 1 103 ? 5.387 -2.286 -15.825 1.00 88.44 103 LYS A CA 1
ATOM 803 C C . LYS A 1 103 ? 6.807 -2.487 -16.314 1.00 88.44 103 LYS A C 1
ATOM 805 O O . LYS A 1 103 ? 7.723 -2.586 -15.499 1.00 88.44 103 LYS A O 1
ATOM 810 N N . ASP A 1 104 ? 6.995 -2.492 -17.625 1.00 86.12 104 ASP A N 1
ATOM 811 C CA . ASP A 1 104 ? 8.321 -2.516 -18.227 1.00 86.12 104 ASP A CA 1
ATOM 812 C C . ASP A 1 104 ? 8.667 -1.148 -18.815 1.00 86.12 104 ASP A C 1
ATOM 814 O O . ASP A 1 104 ? 8.133 -0.734 -19.840 1.00 86.12 104 ASP A O 1
ATOM 818 N N . GLU A 1 105 ? 9.549 -0.431 -18.128 1.00 86.69 105 GLU A N 1
ATOM 819 C CA . GLU A 1 105 ? 10.133 0.836 -18.569 1.00 86.69 105 GLU A CA 1
ATOM 820 C C . GLU A 1 105 ? 11.626 0.669 -18.887 1.00 86.69 105 GLU A C 1
ATOM 822 O O . GLU A 1 105 ? 12.387 1.645 -18.913 1.00 86.69 105 GLU A O 1
ATOM 827 N N . ARG A 1 106 ? 12.095 -0.570 -19.090 1.00 85.06 106 ARG A N 1
ATOM 828 C CA . ARG A 1 106 ? 13.464 -0.797 -19.541 1.00 85.06 106 ARG A CA 1
ATOM 829 C C . ARG A 1 106 ? 13.629 -0.165 -20.913 1.00 85.06 106 ARG A C 1
ATOM 831 O O . ARG A 1 106 ? 12.827 -0.369 -21.823 1.00 85.06 106 ARG A O 1
ATOM 838 N N . LYS A 1 107 ? 14.690 0.621 -21.073 1.00 77.12 107 LYS A N 1
ATOM 839 C CA . LYS A 1 107 ? 15.056 1.118 -22.394 1.00 77.12 107 LYS A CA 1
ATOM 840 C C . LYS A 1 107 ? 15.620 -0.072 -23.153 1.00 77.12 107 LYS A C 1
ATOM 842 O O . LYS A 1 107 ? 16.724 -0.514 -22.842 1.00 77.12 107 LYS A O 1
ATOM 847 N N . ASN A 1 108 ? 14.866 -0.585 -24.123 1.00 58.81 108 ASN A N 1
ATOM 848 C CA . ASN A 1 108 ? 15.451 -1.415 -25.165 1.00 58.81 108 ASN A CA 1
ATOM 849 C C . ASN A 1 108 ? 16.576 -0.577 -25.771 1.00 58.81 108 ASN A C 1
ATOM 851 O O . ASN A 1 108 ? 16.316 0.493 -26.327 1.00 58.81 108 ASN A O 1
ATOM 855 N N . ALA A 1 109 ? 17.828 -1.013 -25.611 1.00 52.50 109 ALA A N 1
ATOM 856 C CA . ALA A 1 109 ? 18.868 -0.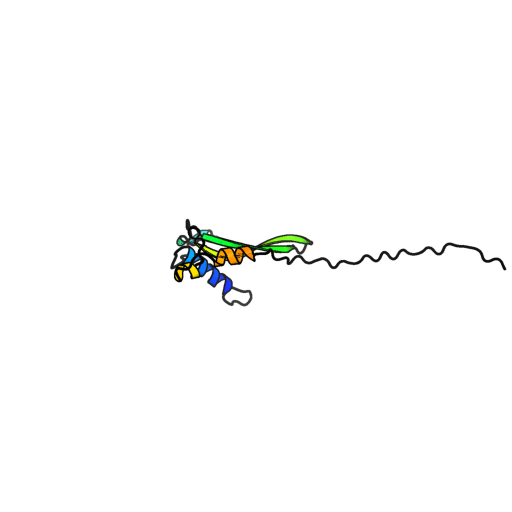529 -26.502 1.00 52.50 109 ALA A CA 1
ATOM 857 C C . ALA A 1 109 ? 18.316 -0.721 -27.924 1.00 52.50 109 ALA A C 1
ATOM 859 O O . ALA A 1 109 ? 17.749 -1.791 -28.184 1.00 52.50 109 ALA A O 1
ATOM 860 N N . PRO A 1 110 ? 18.366 0.291 -28.810 1.00 46.47 110 PRO A N 1
ATOM 861 C CA . PRO A 1 110 ? 17.987 0.053 -30.190 1.00 46.47 110 PRO A CA 1
ATOM 862 C C . PRO A 1 110 ? 18.786 -1.162 -30.647 1.00 46.47 110 PRO A C 1
ATOM 864 O O . PRO A 1 110 ? 19.993 -1.236 -30.406 1.00 46.47 110 PRO A O 1
ATOM 867 N N . ALA A 1 111 ? 18.097 -2.147 -31.220 1.00 45.72 111 ALA A N 1
ATOM 868 C CA . ALA A 1 111 ? 18.755 -3.207 -31.949 1.00 45.72 111 ALA A CA 1
ATOM 869 C C . ALA A 1 111 ? 19.509 -2.521 -33.091 1.00 45.72 111 ALA A C 1
ATOM 871 O O . ALA A 1 111 ? 18.951 -2.270 -34.158 1.00 45.72 111 ALA A O 1
ATOM 872 N N . THR A 1 112 ? 20.759 -2.135 -32.843 1.00 39.28 112 THR A N 1
ATOM 873 C CA . THR A 1 112 ? 21.702 -1.858 -33.909 1.00 39.28 112 THR A CA 1
ATOM 874 C C . THR A 1 112 ? 21.854 -3.195 -34.604 1.00 39.28 112 THR A C 1
ATOM 876 O O . THR A 1 112 ? 22.562 -4.081 -34.128 1.00 39.28 112 THR A O 1
ATOM 879 N N . TYR A 1 113 ? 21.108 -3.366 -35.692 1.00 37.72 113 TYR A N 1
ATOM 880 C CA . TYR A 1 113 ? 21.445 -4.321 -36.724 1.00 37.72 113 TYR A CA 1
ATOM 881 C C . TYR A 1 113 ? 22.902 -4.034 -37.088 1.00 37.72 113 TYR A C 1
ATOM 883 O O . TYR A 1 113 ? 23.193 -3.084 -37.813 1.00 37.72 113 TYR A O 1
ATOM 891 N N . HIS A 1 114 ? 23.831 -4.811 -36.536 1.00 38.94 114 HIS A N 1
ATOM 892 C CA . HIS A 1 114 ? 25.161 -4.929 -37.098 1.00 38.94 114 HIS A CA 1
ATOM 893 C C . HIS A 1 114 ? 24.972 -5.592 -38.465 1.00 38.94 114 HIS A C 1
ATOM 895 O O . HIS A 1 114 ? 25.017 -6.811 -38.590 1.00 38.94 114 HIS A O 1
ATOM 901 N N . GLN A 1 115 ? 24.704 -4.782 -39.493 1.00 35.22 115 GLN A N 1
ATOM 902 C CA . GLN A 1 115 ? 25.044 -5.150 -40.857 1.00 35.22 115 GLN A CA 1
ATOM 903 C C . GLN A 1 115 ? 26.564 -5.320 -40.872 1.00 35.22 115 GLN A C 1
ATOM 905 O O . GLN A 1 115 ? 27.316 -4.349 -40.945 1.00 35.22 115 GLN A O 1
ATOM 910 N N . GLN A 1 116 ? 27.013 -6.567 -40.730 1.00 36.06 116 GLN A N 1
ATOM 911 C CA . GLN A 1 116 ? 28.322 -6.980 -41.209 1.00 36.06 116 GLN A CA 1
ATOM 912 C C . GLN A 1 116 ? 28.336 -6.715 -42.715 1.00 36.06 116 GLN A C 1
ATOM 914 O O . GLN A 1 116 ? 27.839 -7.516 -43.499 1.00 36.06 116 GLN A O 1
ATOM 919 N N . TYR A 1 117 ? 28.885 -5.570 -43.118 1.00 36.81 117 TYR A N 1
ATOM 920 C CA . TYR A 1 117 ? 29.463 -5.450 -44.447 1.00 36.81 117 TYR A CA 1
ATOM 921 C C . TYR A 1 117 ? 30.677 -6.375 -44.467 1.00 36.81 117 TYR A C 1
ATOM 923 O O . TYR A 1 117 ? 31.739 -6.060 -43.932 1.00 36.81 117 TYR A O 1
ATOM 931 N N . GLN A 1 118 ? 30.467 -7.567 -45.012 1.00 36.09 118 GLN A N 1
ATOM 932 C CA . GLN A 1 118 ? 31.533 -8.443 -45.451 1.00 36.09 118 GLN A CA 1
ATOM 933 C C . GLN A 1 118 ? 32.143 -7.781 -46.686 1.00 36.09 118 GLN A C 1
ATOM 935 O O . GLN A 1 118 ? 31.526 -7.736 -47.745 1.00 36.09 118 GLN A O 1
ATOM 940 N N . SER A 1 119 ? 33.319 -7.184 -46.521 1.00 40.44 119 SER A N 1
ATOM 941 C CA . SER A 1 119 ? 34.137 -6.711 -47.631 1.00 40.44 119 SER A CA 1
ATOM 942 C C . SER A 1 119 ? 34.542 -7.928 -48.463 1.00 40.44 119 SER A C 1
ATOM 944 O O . SER A 1 119 ? 35.406 -8.705 -48.054 1.00 40.44 119 SER A O 1
ATOM 946 N N . GLU A 1 120 ? 33.871 -8.129 -49.594 1.00 37.88 120 GLU A N 1
ATOM 947 C CA . GLU A 1 120 ? 34.298 -9.049 -50.645 1.00 37.88 120 GLU A CA 1
ATOM 948 C C . GLU A 1 120 ? 35.696 -8.634 -51.121 1.00 37.88 120 GLU A C 1
ATOM 950 O O . GLU A 1 120 ? 35.927 -7.495 -51.527 1.00 37.88 120 GLU A O 1
ATOM 955 N N . TYR A 1 121 ? 36.644 -9.561 -51.010 1.00 40.50 121 TYR A N 1
ATOM 956 C CA . TYR A 1 121 ? 37.942 -9.480 -51.666 1.00 40.50 121 TYR A CA 1
ATOM 957 C C . TYR A 1 121 ? 37.713 -9.633 -53.175 1.00 40.50 121 TYR A C 1
ATOM 959 O O . TYR A 1 121 ? 37.188 -10.671 -53.574 1.00 40.50 121 TYR A O 1
ATOM 967 N N . PRO A 1 122 ? 38.141 -8.698 -54.039 1.00 42.09 122 PRO A N 1
ATOM 968 C CA . PRO A 1 122 ? 38.302 -9.005 -55.446 1.00 42.09 122 PRO A CA 1
ATOM 969 C C . PRO A 1 122 ? 39.673 -9.662 -55.613 1.00 42.09 122 PRO A C 1
ATOM 971 O O . PRO A 1 122 ? 40.681 -8.999 -55.847 1.00 42.09 122 PRO A O 1
ATOM 974 N N . GLY A 1 123 ? 39.709 -10.974 -55.410 1.00 40.09 123 GLY A N 1
ATOM 975 C CA . GLY A 1 123 ? 40.713 -11.832 -56.014 1.00 40.09 123 GLY A CA 1
ATOM 976 C C . GLY A 1 123 ? 40.023 -12.601 -57.127 1.00 40.09 123 GLY A C 1
ATOM 977 O O . GLY A 1 123 ? 39.161 -13.415 -56.827 1.00 40.09 123 GLY A O 1
ATOM 978 N N . ASP A 1 124 ? 40.330 -12.275 -58.380 1.00 41.97 124 ASP A N 1
ATOM 979 C CA . ASP A 1 124 ? 40.776 -13.298 -59.324 1.00 41.97 124 ASP A CA 1
ATOM 980 C C . ASP A 1 124 ? 41.333 -12.674 -60.608 1.00 41.97 124 ASP A C 1
ATOM 982 O O . ASP A 1 124 ? 40.795 -11.734 -61.197 1.00 41.97 124 ASP A O 1
ATOM 986 N N . ASP A 1 125 ? 42.486 -13.226 -60.959 1.00 50.03 125 ASP A N 1
ATOM 987 C CA . ASP A 1 125 ? 43.350 -12.950 -62.087 1.00 50.03 125 ASP A CA 1
ATOM 988 C C . ASP A 1 125 ? 42.751 -13.367 -63.451 1.00 50.03 125 ASP A C 1
ATOM 990 O O . ASP A 1 125 ? 41.820 -14.162 -63.558 1.00 50.03 125 ASP A O 1
ATOM 994 N N . VAL A 1 126 ? 43.462 -12.935 -64.500 1.00 47.09 126 VAL A N 1
ATOM 995 C CA . VAL A 1 126 ? 43.568 -13.542 -65.842 1.00 47.09 126 VAL A CA 1
ATOM 996 C C . VAL A 1 126 ? 42.451 -13.242 -66.856 1.00 47.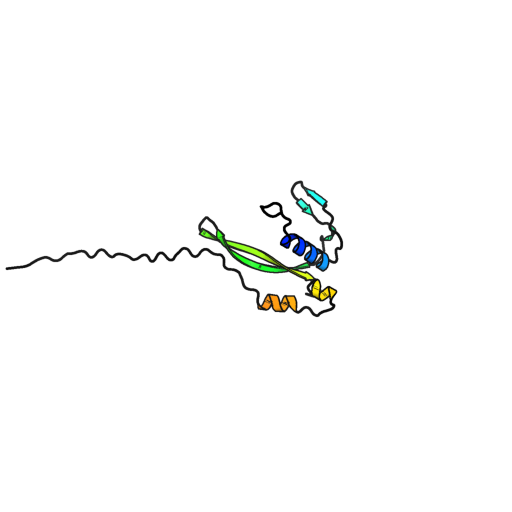09 126 VAL A C 1
ATOM 998 O O . VAL A 1 126 ? 41.440 -13.931 -66.945 1.00 47.09 126 VAL A O 1
ATOM 1001 N N . PHE A 1 127 ? 42.747 -12.324 -67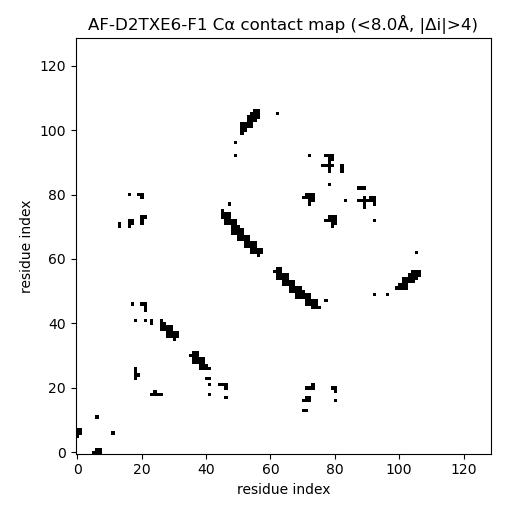.782 1.00 39.81 127 PHE A N 1
ATOM 1002 C CA . PHE A 1 127 ? 42.199 -12.350 -69.142 1.00 39.81 127 PHE A CA 1
ATOM 1003 C C . PHE A 1 127 ? 43.350 -12.459 -70.152 1.00 39.81 127 PHE A C 1
ATOM 1005 O O . PHE A 1 127 ? 44.159 -11.545 -70.296 1.00 39.81 127 PHE A O 1
ATOM 1012 N N . PHE A 1 128 ? 43.427 -13.614 -70.818 1.00 42.03 128 PHE A N 1
ATOM 1013 C CA . PHE A 1 128 ? 44.154 -13.818 -72.071 1.00 42.03 128 PHE A CA 1
ATOM 1014 C C . PHE A 1 128 ? 43.397 -13.128 -73.217 1.00 42.03 128 PHE A C 1
ATOM 1016 O O . PHE A 1 128 ? 42.168 -13.215 -73.262 1.00 42.03 128 PHE A O 1
ATOM 1023 N N . GLY A 1 129 ? 44.123 -12.522 -74.162 1.00 39.69 129 GLY A N 1
ATOM 1024 C CA . GLY A 1 129 ? 43.577 -11.995 -75.419 1.00 39.69 129 GLY A CA 1
ATOM 1025 C C . GLY A 1 129 ? 44.393 -10.853 -75.991 1.00 39.69 129 GLY A C 1
ATOM 1026 O O . GLY A 1 129 ? 44.066 -9.700 -75.644 1.00 39.69 129 GLY A O 1
#

Mean predicted aligned error: 12.81 Å

Solvent-accessible surface area (backbone atoms only — not comparable to full-atom values): 8156 Å² total; per-residue (Å²): 105,46,100,84,68,46,77,42,61,70,60,53,53,50,50,51,41,44,27,54,29,55,73,44,95,70,83,57,79,45,72,82,48,103,89,40,73,42,44,69,78,59,57,95,50,66,63,34,73,44,71,39,48,33,36,32,48,44,96,85,70,44,82,48,73,48,76,44,80,76,47,48,19,20,54,90,71,50,20,35,47,68,29,59,76,68,73,47,76,55,47,67,54,57,59,45,57,78,68,63,63,71,44,79,61,52,69,74,71,77,83,73,76,78,75,77,80,75,80,76,77,90,79,82,84,88,82,88,134

Sequence (129 aa):
KKKDGSPNQYGINMIHAIMGCADVGQLTTKMINAHTHIAPELTNKRIGLVLQKTLKTKTNGQNTYSFDILLSFVAQTRQTLEEKLKGLPPEIIDKKFARLQDKDERKNAPATYHQQYQSEYPGDDVFFG

Nearest PDB structures (foldseek):
  7k5j-assembly1_N  TM=3.580E-01  e=8.870E-01  Triticum aestivum
  1k50-assembly1_A  TM=3.333E-01  e=1.143E+00  Finegoldia magna ATCC 29328
  6bi8-assembly2_D  TM=3.152E-01  e=2.297E+00  Homo sapiens
  1xct-assemb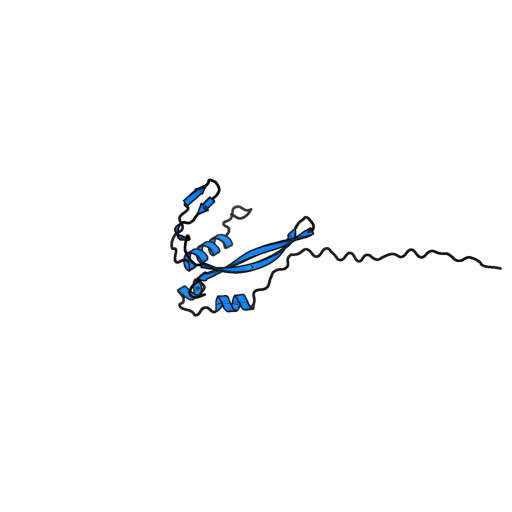ly1_L  TM=4.174E-01  e=4.918E+00  Finegoldia magna ATCC 29328

pLDDT: mean 77.13, std 17.73, range [35.22, 92.69]